Protein AF-A0A358XW75-F1 (afdb_monomer_lite)

Sequence (75 aa):
ANMTLVKGKTGWIVFDTLLTSETAAAAFALVSEYLGDYPINAVIYSHSHIDHFGGVLGIISEAEVAAGSVQVIAP

Structure (mmCIF, N/CA/C/O backbone):
data_AF-A0A358XW75-F1
#
_entry.id   AF-A0A358XW75-F1
#
loop_
_atom_site.group_PDB
_atom_site.id
_atom_site.type_symbol
_atom_site.label_atom_id
_atom_site.label_alt_id
_atom_site.label_comp_id
_atom_site.label_asym_id
_atom_site.label_entity_id
_atom_site.label_seq_id
_atom_site.pdbx_PDB_ins_code
_atom_site.Cartn_x
_atom_site.Cartn_y
_atom_site.Cartn_z
_atom_site.occupancy
_atom_site.B_iso_or_equiv
_atom_site.auth_seq_id
_atom_site.auth_comp_id
_atom_site.auth_asym_id
_atom_site.auth_atom_id
_atom_site.pdbx_PDB_model_num
ATOM 1 N N . ALA A 1 1 ? 1.923 -6.460 -10.499 1.00 96.06 1 ALA A N 1
ATOM 2 C CA . ALA A 1 1 ? 0.546 -6.097 -10.115 1.00 96.06 1 ALA A CA 1
ATOM 3 C C . ALA A 1 1 ? 0.218 -4.626 -10.396 1.00 96.06 1 ALA A C 1
ATOM 5 O O . ALA A 1 1 ? 1.080 -3.885 -10.860 1.00 96.06 1 ALA A O 1
ATOM 6 N N . ASN A 1 2 ? -1.016 -4.219 -10.078 1.00 98.69 2 ASN A N 1
ATOM 7 C CA . ASN A 1 2 ? -1.431 -2.822 -9.914 1.00 98.69 2 ASN A CA 1
ATOM 8 C C . ASN A 1 2 ? -1.542 -2.498 -8.413 1.00 98.69 2 ASN A C 1
ATOM 10 O O . ASN A 1 2 ? -1.763 -3.409 -7.621 1.00 98.69 2 ASN A O 1
ATOM 14 N N . MET A 1 3 ? -1.448 -1.218 -8.043 1.00 98.81 3 MET A N 1
ATOM 15 C CA . MET A 1 3 ? -1.772 -0.714 -6.702 1.00 98.81 3 MET A CA 1
ATOM 16 C C . MET A 1 3 ? -3.130 -0.013 -6.768 1.00 98.81 3 MET A C 1
ATOM 18 O O . MET A 1 3 ? -3.313 0.888 -7.587 1.00 98.81 3 MET A O 1
ATOM 22 N N . THR A 1 4 ? -4.087 -0.416 -5.933 1.00 98.88 4 THR A N 1
ATOM 23 C CA . THR A 1 4 ? -5.410 0.233 -5.869 1.00 98.88 4 THR A CA 1
ATOM 24 C C . THR A 1 4 ? -5.545 1.005 -4.566 1.00 98.88 4 THR A C 1
ATOM 26 O O . THR A 1 4 ? -5.292 0.460 -3.498 1.00 98.88 4 THR A O 1
ATOM 29 N N . LEU A 1 5 ? -5.977 2.264 -4.638 1.00 98.62 5 LEU A N 1
ATOM 30 C CA . LEU A 1 5 ? -6.197 3.102 -3.463 1.00 98.62 5 LEU A CA 1
ATOM 31 C C . LEU A 1 5 ? -7.675 3.456 -3.340 1.00 98.62 5 LEU A C 1
ATOM 33 O O . LEU A 1 5 ? -8.284 3.991 -4.265 1.00 98.62 5 LEU A O 1
ATOM 37 N N . VAL A 1 6 ? -8.245 3.179 -2.172 1.00 98.62 6 VAL A N 1
ATOM 38 C CA . VAL A 1 6 ? -9.632 3.502 -1.836 1.00 98.62 6 VAL A CA 1
ATOM 39 C C . VAL A 1 6 ? -9.635 4.625 -0.807 1.00 98.62 6 VAL A C 1
ATOM 41 O O . VAL A 1 6 ? -9.048 4.497 0.272 1.00 98.62 6 VAL A O 1
ATOM 44 N N . LYS A 1 7 ? -10.303 5.740 -1.129 1.00 98.44 7 LYS A N 1
ATOM 45 C CA . LYS A 1 7 ? -10.410 6.880 -0.214 1.00 98.44 7 LYS A CA 1
ATOM 46 C C . LYS A 1 7 ? -11.365 6.551 0.932 1.00 98.44 7 LYS A C 1
ATOM 48 O O . LYS A 1 7 ? -12.576 6.473 0.740 1.00 98.44 7 LYS A O 1
ATOM 53 N N . GLY A 1 8 ? -10.816 6.388 2.130 1.00 97.88 8 GLY A N 1
ATOM 54 C CA . GLY A 1 8 ? -11.580 6.319 3.368 1.00 97.88 8 GLY A CA 1
ATOM 55 C C . GLY A 1 8 ? -11.931 7.706 3.912 1.00 97.88 8 GLY A C 1
ATOM 56 O O . GLY A 1 8 ? -11.532 8.742 3.375 1.00 97.88 8 GLY A O 1
ATOM 57 N N . LYS A 1 9 ? -12.648 7.726 5.042 1.00 97.69 9 LYS A N 1
ATOM 58 C CA . LYS A 1 9 ? -13.021 8.973 5.735 1.00 97.69 9 LYS A CA 1
ATOM 59 C C . LYS A 1 9 ? -11.806 9.747 6.261 1.00 97.69 9 LYS A C 1
ATOM 61 O O . LYS A 1 9 ? -11.829 10.970 6.261 1.00 97.69 9 LYS A O 1
ATOM 66 N N . THR A 1 10 ? -10.767 9.040 6.708 1.00 97.56 10 THR A N 1
ATOM 67 C CA . THR A 1 10 ? -9.603 9.613 7.412 1.00 97.56 10 THR A CA 1
ATOM 68 C C . THR A 1 10 ? -8.266 9.364 6.716 1.00 97.56 10 THR A C 1
ATOM 70 O O . THR A 1 10 ? -7.261 9.928 7.131 1.00 97.56 10 THR A O 1
ATOM 73 N N . GLY A 1 11 ? -8.240 8.557 5.656 1.00 98.44 11 GLY A N 1
ATOM 74 C CA . GLY A 1 11 ? -6.998 8.127 5.020 1.00 98.44 11 GLY A CA 1
ATOM 75 C C . GLY A 1 11 ? -7.227 7.152 3.875 1.00 98.44 11 GLY A C 1
ATOM 76 O O . GLY A 1 11 ? -8.355 7.012 3.391 1.00 98.44 11 GLY A O 1
ATOM 77 N N . TRP A 1 12 ? -6.153 6.521 3.420 1.00 98.81 12 TRP A N 1
ATOM 78 C CA . TRP A 1 12 ? -6.157 5.551 2.331 1.00 98.81 12 TRP A CA 1
ATOM 79 C C . TRP A 1 12 ? -6.280 4.118 2.846 1.00 98.81 12 TRP A C 1
ATOM 81 O O . TRP A 1 12 ? -5.693 3.749 3.864 1.00 98.81 12 TRP A O 1
ATOM 91 N N . ILE A 1 13 ? -7.022 3.304 2.099 1.00 98.88 13 ILE A N 1
ATOM 92 C CA . ILE A 1 13 ? -6.939 1.844 2.150 1.00 98.88 13 ILE A CA 1
ATOM 93 C C . ILE A 1 13 ? -6.258 1.416 0.854 1.00 98.88 13 ILE A C 1
ATOM 95 O O . ILE A 1 13 ? -6.765 1.711 -0.230 1.00 98.88 13 ILE A O 1
ATOM 99 N N . VAL A 1 14 ? -5.106 0.763 0.963 1.00 98.81 14 VAL A N 1
ATOM 100 C CA . VAL A 1 14 ? -4.291 0.350 -0.185 1.00 98.81 14 VAL A CA 1
ATOM 101 C C . VAL A 1 14 ? -4.453 -1.148 -0.401 1.00 98.81 14 VAL A C 1
ATOM 103 O O . VAL A 1 14 ? -4.270 -1.928 0.525 1.00 98.81 14 VAL A O 1
ATOM 106 N N . PHE A 1 15 ? -4.788 -1.555 -1.619 1.00 98.88 15 PHE A N 1
ATOM 107 C CA . PHE A 1 15 ? -4.755 -2.949 -2.048 1.00 98.88 15 PHE A CA 1
ATOM 108 C C . PHE A 1 15 ? -3.517 -3.169 -2.903 1.00 98.88 15 PHE A C 1
ATOM 110 O O . PHE A 1 15 ? -3.376 -2.527 -3.950 1.00 98.88 15 PHE A O 1
ATOM 117 N N . ASP A 1 16 ? -2.697 -4.118 -2.460 1.00 98.88 16 ASP A N 1
ATOM 118 C CA . ASP A 1 16 ? -1.427 -4.532 -3.044 1.00 98.88 16 ASP A CA 1
ATOM 119 C C . ASP A 1 16 ? -0.380 -3.412 -3.158 1.00 98.88 16 ASP A C 1
ATOM 121 O O . ASP A 1 16 ? -0.677 -2.226 -3.288 1.00 98.88 16 ASP A O 1
ATOM 125 N N . THR A 1 17 ? 0.894 -3.784 -3.081 1.00 98.88 17 THR A N 1
ATOM 126 C CA . THR A 1 17 ? 2.003 -2.832 -2.919 1.00 98.88 17 THR A CA 1
ATOM 127 C C . THR A 1 17 ? 3.079 -2.975 -3.980 1.00 98.88 17 THR A C 1
ATOM 129 O O . THR A 1 17 ? 4.212 -2.561 -3.764 1.00 98.88 17 THR A O 1
ATOM 132 N N . LEU A 1 18 ? 2.725 -3.503 -5.155 1.00 98.88 18 LEU A N 1
ATOM 133 C CA . LEU A 1 18 ? 3.667 -3.737 -6.252 1.00 98.88 18 LEU A CA 1
ATOM 134 C C . LEU A 1 18 ? 4.840 -4.642 -5.809 1.00 98.88 18 LEU A C 1
ATOM 136 O O . LEU A 1 18 ? 4.802 -5.294 -4.764 1.00 98.88 18 LEU A O 1
ATOM 140 N N . LEU A 1 19 ? 5.879 -4.724 -6.642 1.00 98.81 19 LEU A N 1
ATOM 141 C CA . LEU A 1 19 ? 6.994 -5.646 -6.430 1.00 98.81 19 LEU A CA 1
ATOM 142 C C . LEU A 1 19 ? 8.076 -5.099 -5.493 1.00 98.81 19 LEU A C 1
ATOM 144 O O . LEU A 1 19 ? 8.661 -5.873 -4.741 1.00 98.81 19 LEU A O 1
ATOM 148 N N . THR A 1 20 ? 8.381 -3.801 -5.550 1.00 98.88 20 THR A N 1
ATOM 149 C CA . THR A 1 20 ? 9.499 -3.212 -4.794 1.00 98.88 20 THR A CA 1
ATOM 150 C C . THR A 1 20 ? 9.112 -1.896 -4.136 1.00 98.88 20 THR A C 1
ATOM 152 O O . THR A 1 20 ? 8.210 -1.196 -4.613 1.00 98.88 20 THR A O 1
ATOM 155 N N . SER A 1 21 ? 9.817 -1.539 -3.060 1.00 98.88 21 SER A N 1
ATOM 156 C CA . SER A 1 21 ? 9.575 -0.312 -2.294 1.00 98.88 21 SER A CA 1
ATOM 157 C C . SER A 1 21 ? 9.639 0.940 -3.168 1.00 98.88 21 SER A C 1
ATOM 159 O O . SER A 1 21 ? 8.822 1.838 -3.009 1.00 98.88 21 SER A O 1
ATOM 161 N N . GLU A 1 22 ? 10.557 0.989 -4.134 1.00 98.88 22 GLU A N 1
ATOM 162 C CA . GLU A 1 22 ? 10.720 2.121 -5.049 1.00 98.88 22 GLU A CA 1
ATOM 163 C C . GLU A 1 22 ? 9.477 2.320 -5.919 1.00 98.88 22 GLU A C 1
ATOM 165 O O . GLU A 1 22 ? 8.996 3.442 -6.073 1.00 98.88 22 GLU A O 1
ATOM 170 N N . THR A 1 23 ? 8.926 1.229 -6.462 1.00 98.88 23 THR A N 1
ATOM 171 C CA . THR A 1 23 ? 7.719 1.305 -7.296 1.00 98.88 23 THR A CA 1
ATOM 172 C C . THR A 1 23 ? 6.495 1.713 -6.482 1.00 98.88 23 THR A C 1
ATOM 174 O O . THR A 1 23 ? 5.700 2.530 -6.947 1.00 98.88 23 THR A O 1
ATOM 177 N N . ALA A 1 24 ? 6.366 1.203 -5.254 1.00 98.88 24 ALA A N 1
ATOM 178 C CA . ALA A 1 24 ? 5.275 1.554 -4.355 1.00 98.88 24 ALA A CA 1
ATOM 179 C C . ALA A 1 24 ? 5.346 3.022 -3.91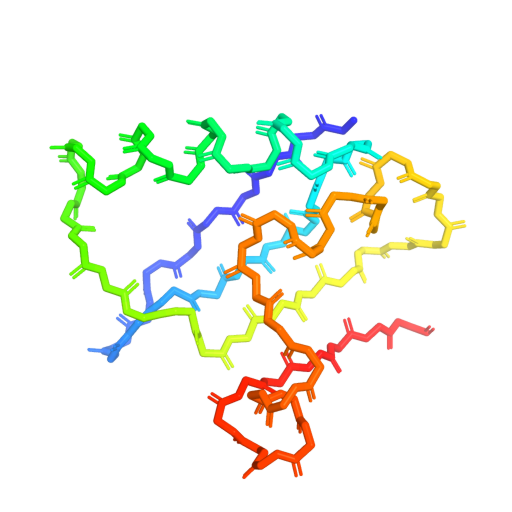3 1.00 98.88 24 ALA A C 1
ATOM 181 O O . ALA A 1 24 ? 4.345 3.732 -3.989 1.00 98.88 24 ALA A O 1
ATOM 182 N N . ALA A 1 25 ? 6.536 3.490 -3.527 1.00 98.88 25 ALA A N 1
ATOM 183 C CA . ALA A 1 25 ? 6.775 4.875 -3.135 1.00 98.88 25 ALA A CA 1
ATOM 184 C C . ALA A 1 25 ? 6.481 5.847 -4.286 1.00 98.88 25 ALA A C 1
ATOM 186 O O . ALA A 1 25 ? 5.804 6.852 -4.084 1.00 98.88 25 ALA A O 1
ATOM 187 N N . ALA A 1 26 ? 6.929 5.532 -5.508 1.00 98.88 26 ALA A N 1
ATOM 188 C CA . ALA A 1 26 ? 6.654 6.355 -6.686 1.00 98.88 26 ALA A CA 1
ATOM 189 C C . ALA A 1 26 ? 5.153 6.409 -7.023 1.00 98.88 26 ALA A C 1
ATOM 191 O O . ALA A 1 26 ? 4.622 7.482 -7.313 1.00 98.88 26 ALA A O 1
ATOM 192 N N . ALA A 1 27 ? 4.454 5.271 -6.949 1.00 98.81 27 ALA A N 1
ATOM 193 C CA . ALA A 1 27 ? 3.010 5.216 -7.164 1.00 98.81 27 ALA A CA 1
ATOM 194 C C . ALA A 1 27 ? 2.243 6.031 -6.108 1.00 98.81 27 ALA A C 1
ATOM 196 O O . ALA A 1 27 ? 1.341 6.793 -6.455 1.00 98.81 27 ALA A O 1
ATOM 197 N N . PHE A 1 28 ? 2.621 5.916 -4.832 1.00 98.69 28 PHE A N 1
ATOM 198 C CA . PHE A 1 28 ? 1.983 6.666 -3.751 1.00 98.69 28 PHE A CA 1
ATOM 199 C C . PHE A 1 28 ? 2.276 8.168 -3.832 1.00 98.69 28 PHE A C 1
ATOM 201 O O . PHE A 1 28 ? 1.365 8.971 -3.658 1.00 98.69 28 PHE A O 1
ATOM 208 N N . ALA A 1 29 ? 3.501 8.562 -4.195 1.00 98.69 29 ALA A N 1
ATOM 209 C CA . ALA A 1 29 ? 3.849 9.964 -4.420 1.00 98.69 29 ALA A CA 1
ATOM 210 C C . ALA A 1 29 ? 2.982 10.604 -5.518 1.00 98.69 29 ALA A C 1
ATOM 212 O O . ALA A 1 29 ? 2.493 11.718 -5.337 1.00 98.69 29 ALA A O 1
ATOM 213 N N . LEU A 1 30 ? 2.723 9.878 -6.614 1.00 98.69 30 LEU A N 1
ATOM 214 C CA . LEU A 1 30 ? 1.822 10.334 -7.675 1.00 98.69 30 LEU A CA 1
ATOM 215 C C . LEU A 1 30 ? 0.386 10.531 -7.159 1.00 98.69 30 LEU A C 1
ATOM 217 O O . LEU A 1 30 ? -0.270 11.512 -7.497 1.00 98.69 30 LEU A O 1
ATOM 221 N N . VAL A 1 31 ? -0.115 9.626 -6.314 1.00 98.12 31 VAL A N 1
ATOM 222 C CA . VAL A 1 31 ? -1.429 9.799 -5.673 1.00 98.12 31 VAL A CA 1
ATOM 223 C C . VAL A 1 31 ? -1.428 11.044 -4.791 1.00 98.12 31 VAL A C 1
ATOM 225 O O . VAL A 1 31 ? -2.342 11.856 -4.920 1.00 98.12 31 VAL A O 1
ATOM 228 N N . SER A 1 32 ? -0.425 11.222 -3.928 1.00 97.62 32 SER A N 1
ATOM 229 C CA . SER A 1 32 ? -0.352 12.380 -3.032 1.00 97.62 32 SER A CA 1
ATOM 230 C C . SER A 1 32 ? -0.286 13.706 -3.797 1.00 97.62 32 SER A C 1
ATOM 232 O O . SER A 1 32 ? -0.909 14.677 -3.368 1.00 97.62 32 SER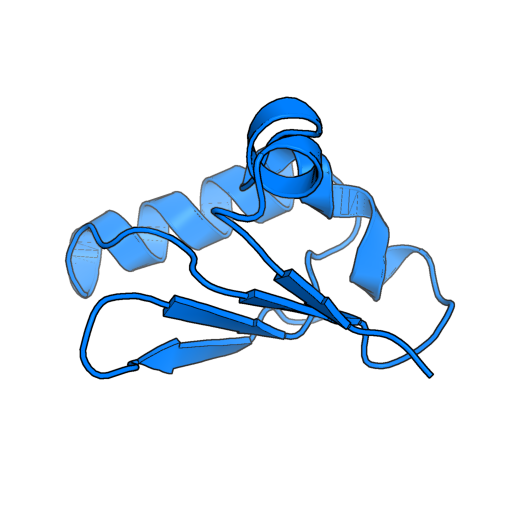 A O 1
ATOM 234 N N . GLU A 1 33 ? 0.389 13.743 -4.953 1.00 98.38 33 GLU A N 1
ATOM 235 C CA . GLU A 1 33 ? 0.473 14.924 -5.826 1.00 98.38 33 GLU A CA 1
ATOM 236 C C . GLU A 1 33 ? -0.898 15.346 -6.379 1.00 98.38 33 GLU A C 1
ATOM 238 O O . GLU A 1 33 ? -1.245 16.527 -6.332 1.00 98.38 33 GLU A O 1
ATOM 243 N N . TYR A 1 34 ? -1.692 14.397 -6.885 1.00 98.44 34 TYR A N 1
ATOM 244 C CA . TYR A 1 34 ? -2.926 14.714 -7.622 1.00 98.44 34 TYR A CA 1
ATOM 245 C C . TYR A 1 34 ? -4.211 14.576 -6.801 1.00 98.44 34 TYR A C 1
ATOM 247 O O . TYR A 1 34 ? -5.208 15.231 -7.105 1.00 98.44 34 TYR A O 1
ATOM 255 N N . LEU A 1 35 ? -4.219 13.712 -5.786 1.00 97.81 35 LEU A N 1
ATOM 256 C CA . LEU A 1 35 ? -5.413 13.343 -5.015 1.00 97.81 35 LEU A CA 1
ATOM 257 C C . LEU A 1 35 ? -5.318 13.744 -3.536 1.00 97.81 35 LEU A C 1
ATOM 259 O O . LEU A 1 35 ? -6.285 13.560 -2.794 1.00 97.81 35 LEU A O 1
ATOM 263 N N . GLY A 1 36 ? -4.189 14.330 -3.130 1.00 94.94 36 GLY A N 1
ATOM 264 C CA . GLY A 1 36 ? -3.933 14.833 -1.788 1.00 94.94 36 GLY A CA 1
ATOM 265 C C . GLY A 1 36 ? -3.191 13.842 -0.895 1.00 94.94 36 GLY A C 1
ATOM 266 O O . GLY A 1 36 ? -3.327 12.622 -1.013 1.00 94.94 36 GLY A O 1
ATOM 267 N N . ASP A 1 37 ? -2.426 14.404 0.036 1.00 97.44 37 ASP A N 1
ATOM 268 C CA . ASP A 1 37 ? -1.625 13.651 0.990 1.00 97.44 37 ASP A CA 1
ATOM 269 C C . ASP A 1 37 ? -2.460 13.271 2.219 1.00 97.44 37 ASP A C 1
ATOM 271 O O . ASP A 1 37 ? -2.916 14.122 2.989 1.00 97.44 37 ASP A O 1
ATOM 275 N N . TYR A 1 38 ? -2.709 11.974 2.375 1.00 98.12 38 TYR A N 1
ATOM 276 C CA . TYR A 1 38 ? -3.475 11.419 3.483 1.00 98.12 38 TYR A CA 1
ATOM 277 C C . TYR A 1 38 ? -2.771 10.175 4.022 1.00 98.12 38 TYR A C 1
ATOM 279 O O . TYR A 1 38 ? -2.193 9.424 3.236 1.00 98.12 38 TYR A O 1
ATOM 287 N N . PRO A 1 39 ? -2.866 9.894 5.334 1.00 98.25 39 PRO A N 1
ATOM 288 C CA . PRO A 1 39 ? -2.217 8.724 5.907 1.00 98.25 39 PRO A CA 1
ATOM 289 C C . PRO A 1 39 ? -2.810 7.431 5.340 1.00 98.25 39 PRO A C 1
ATOM 291 O O . PRO A 1 39 ? -4.010 7.354 5.055 1.00 98.25 39 PRO A O 1
ATOM 294 N N . ILE A 1 40 ? -1.989 6.391 5.226 1.00 98.81 40 ILE A N 1
ATOM 295 C CA . ILE A 1 40 ? -2.472 5.029 4.988 1.00 98.81 40 ILE A CA 1
ATOM 296 C C . ILE A 1 40 ? -3.018 4.497 6.312 1.00 98.81 40 ILE A C 1
ATOM 298 O O . ILE A 1 40 ? -2.342 4.549 7.331 1.00 98.81 40 ILE A O 1
ATOM 302 N N . ASN A 1 41 ? -4.257 4.009 6.318 1.00 98.69 41 ASN A N 1
ATOM 303 C CA . ASN A 1 41 ? -4.861 3.381 7.498 1.00 98.69 41 ASN A CA 1
ATOM 304 C C . ASN A 1 41 ? -4.835 1.852 7.418 1.00 98.69 41 ASN A C 1
ATOM 306 O O . ASN A 1 41 ? -4.818 1.182 8.450 1.00 98.69 41 ASN A O 1
ATOM 310 N N . ALA A 1 42 ? -4.848 1.296 6.207 1.00 98.88 42 ALA A N 1
ATOM 311 C CA . ALA A 1 42 ? -4.783 -0.141 6.004 1.00 98.88 42 ALA A CA 1
ATOM 312 C C . ALA A 1 42 ? -4.113 -0.500 4.675 1.00 98.88 42 ALA A C 1
ATOM 314 O O . ALA A 1 42 ? -4.298 0.194 3.672 1.00 98.88 42 ALA A O 1
ATOM 315 N N . VAL A 1 43 ? -3.396 -1.620 4.679 1.00 98.88 43 VAL A N 1
ATOM 316 C CA . VAL A 1 43 ? -2.882 -2.310 3.497 1.00 98.88 43 VAL A CA 1
ATOM 317 C C . VAL A 1 43 ? -3.513 -3.699 3.438 1.00 98.88 43 VAL A C 1
ATOM 319 O O . VAL A 1 43 ? -3.562 -4.415 4.437 1.00 98.88 43 VAL A O 1
ATOM 322 N N . ILE A 1 44 ? -4.011 -4.077 2.267 1.00 98.94 44 ILE A N 1
ATOM 323 C CA . ILE A 1 44 ? -4.629 -5.372 2.000 1.00 98.94 44 ILE A CA 1
ATOM 324 C C . ILE A 1 44 ? -3.783 -6.085 0.951 1.00 98.94 44 ILE A C 1
ATOM 326 O O . ILE A 1 44 ? -3.601 -5.558 -0.146 1.00 98.94 44 ILE A O 1
ATOM 330 N N . TYR A 1 45 ? -3.296 -7.282 1.270 1.00 98.88 45 TYR A N 1
ATOM 331 C CA . TYR A 1 45 ? -2.694 -8.176 0.285 1.00 98.88 45 TYR A CA 1
ATOM 332 C C . TYR A 1 45 ? -3.777 -9.070 -0.302 1.00 98.88 45 TYR A C 1
ATOM 334 O O . TYR A 1 45 ? -4.445 -9.810 0.422 1.00 98.88 45 TYR A O 1
ATOM 342 N N . SER A 1 46 ? -3.957 -9.012 -1.618 1.00 98.75 46 SER A N 1
ATOM 343 C CA . SER A 1 46 ? -4.958 -9.821 -2.311 1.00 98.75 46 SER A CA 1
ATOM 344 C C . SER A 1 46 ? -4.616 -11.312 -2.288 1.00 98.75 46 SER A C 1
ATOM 346 O O . SER A 1 46 ? -5.517 -12.138 -2.163 1.00 98.75 46 SER A O 1
ATOM 348 N N . HIS A 1 47 ? -3.330 -11.661 -2.408 1.00 98.75 47 HIS A N 1
ATOM 349 C CA . HIS A 1 47 ? -2.814 -13.031 -2.338 1.00 98.75 47 HIS A CA 1
ATOM 350 C C . HIS A 1 47 ? -1.285 -13.063 -2.148 1.00 98.75 47 HIS A C 1
ATOM 352 O O . HIS A 1 47 ? -0.607 -12.038 -2.195 1.00 98.75 47 HIS A O 1
ATOM 358 N N . SER A 1 48 ? -0.724 -14.260 -1.953 1.00 98.50 48 SER A N 1
ATOM 359 C CA . SER A 1 48 ? 0.676 -14.491 -1.573 1.00 98.50 48 SER A CA 1
ATOM 360 C C .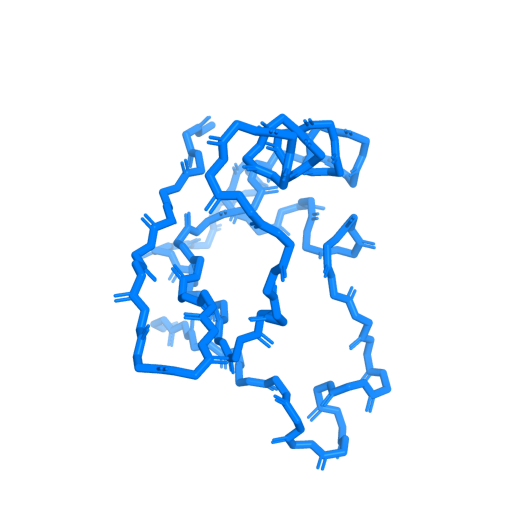 SER A 1 48 ? 1.672 -14.516 -2.747 1.00 98.50 48 SER A C 1
ATOM 362 O O . SER A 1 48 ? 2.550 -15.382 -2.794 1.00 98.50 48 SER A O 1
ATOM 364 N N . HIS A 1 49 ? 1.564 -13.583 -3.695 1.00 98.75 49 HIS A N 1
ATOM 365 C CA . HIS A 1 49 ? 2.582 -13.379 -4.734 1.00 98.75 49 HIS A CA 1
ATOM 366 C C . HIS A 1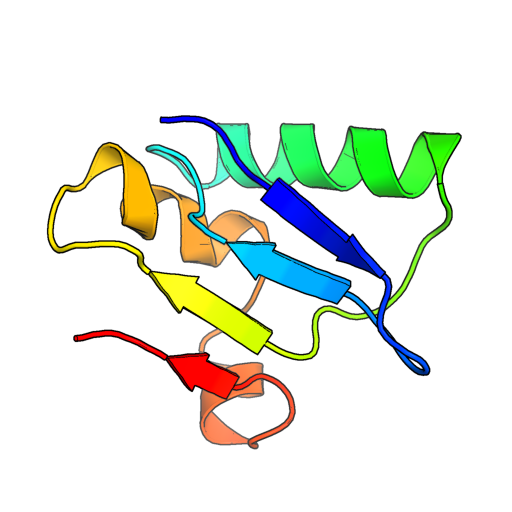 49 ? 3.379 -12.097 -4.499 1.00 98.75 49 HIS A C 1
ATOM 368 O O . HIS A 1 49 ? 2.844 -11.073 -4.078 1.00 98.75 49 HIS A O 1
ATOM 374 N N . ILE A 1 50 ? 4.684 -12.161 -4.772 1.00 98.69 50 ILE A N 1
ATOM 375 C CA . ILE A 1 50 ? 5.629 -11.104 -4.394 1.00 98.69 50 ILE A CA 1
ATOM 376 C C . ILE A 1 50 ? 5.345 -9.769 -5.079 1.00 98.69 50 ILE A C 1
ATOM 378 O O . ILE A 1 50 ? 5.600 -8.723 -4.496 1.00 98.69 50 ILE A O 1
ATOM 382 N N . ASP A 1 51 ? 4.754 -9.771 -6.271 1.00 98.81 51 ASP A N 1
ATOM 383 C CA . ASP A 1 51 ? 4.383 -8.534 -6.949 1.00 98.81 51 ASP A CA 1
ATOM 384 C C . ASP A 1 51 ? 3.157 -7.834 -6.336 1.00 98.81 51 ASP A C 1
ATOM 386 O O . ASP A 1 51 ? 2.788 -6.762 -6.817 1.00 98.81 51 ASP A O 1
ATOM 390 N N . HIS A 1 52 ? 2.563 -8.409 -5.281 1.00 98.88 52 HIS A N 1
ATOM 391 C CA . HIS A 1 52 ? 1.432 -7.862 -4.529 1.00 98.88 52 HIS A CA 1
ATOM 392 C C . HIS A 1 52 ? 1.789 -7.411 -3.102 1.00 98.88 52 HIS A C 1
ATOM 394 O O . HIS A 1 52 ? 1.095 -6.553 -2.565 1.00 98.88 52 HIS A O 1
ATOM 400 N N . PHE A 1 53 ? 2.859 -7.930 -2.489 1.00 98.75 53 PHE A N 1
ATOM 401 C CA . PHE A 1 53 ? 3.294 -7.518 -1.141 1.00 98.75 53 PHE A CA 1
ATOM 402 C C . PHE A 1 53 ? 4.710 -6.924 -1.093 1.00 98.75 53 PHE A C 1
ATOM 404 O O . PHE A 1 53 ? 5.090 -6.310 -0.093 1.00 98.75 53 PHE A O 1
ATOM 411 N N . GLY A 1 54 ? 5.509 -7.112 -2.147 1.00 98.75 54 GLY A N 1
ATOM 412 C CA . GLY A 1 54 ? 6.951 -6.871 -2.128 1.00 98.75 54 GLY A CA 1
ATOM 413 C C . GLY A 1 54 ? 7.346 -5.413 -1.902 1.00 98.75 54 GLY A C 1
ATOM 414 O O . GLY A 1 54 ? 8.388 -5.153 -1.306 1.00 98.75 54 GLY A O 1
ATOM 415 N N . GLY A 1 55 ? 6.507 -4.452 -2.300 1.00 98.88 55 GLY A N 1
ATOM 416 C CA . GLY A 1 55 ? 6.792 -3.028 -2.112 1.00 98.88 55 GLY A CA 1
ATOM 417 C C . GLY A 1 55 ? 6.225 -2.390 -0.848 1.00 98.88 55 GLY A C 1
ATOM 418 O O . GLY A 1 55 ? 6.238 -1.166 -0.740 1.00 98.88 55 GLY A O 1
ATOM 419 N N . VAL A 1 56 ? 5.725 -3.166 0.123 1.00 98.88 56 VAL A N 1
ATOM 420 C CA . VAL A 1 56 ? 5.026 -2.606 1.300 1.00 98.88 56 VAL A CA 1
ATOM 421 C C . VAL A 1 56 ? 5.858 -1.582 2.086 1.00 98.88 56 VAL A C 1
ATOM 423 O O . VAL A 1 56 ? 5.330 -0.546 2.489 1.00 98.88 56 VAL A O 1
ATOM 426 N N . LEU A 1 57 ? 7.163 -1.815 2.238 1.00 98.69 57 LEU A N 1
ATOM 427 C CA . LEU A 1 57 ? 8.056 -0.921 2.985 1.00 98.69 57 LEU A CA 1
ATOM 428 C C . LEU A 1 57 ? 8.349 0.403 2.261 1.00 98.69 57 LEU A C 1
ATOM 430 O O . LEU A 1 57 ? 9.001 1.280 2.820 1.00 98.69 57 LEU A O 1
ATOM 434 N N . GLY A 1 58 ? 7.879 0.562 1.020 1.00 98.69 58 GLY A N 1
ATOM 435 C CA . GLY A 1 58 ? 7.918 1.835 0.307 1.00 98.69 5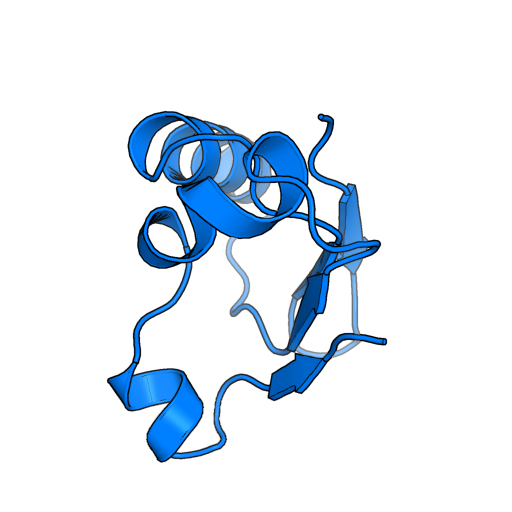8 GLY A CA 1
ATOM 436 C C . GLY A 1 58 ? 6.836 2.822 0.741 1.00 98.69 58 GLY A C 1
ATOM 437 O O . GLY A 1 58 ? 6.937 3.998 0.401 1.00 98.69 58 GLY A O 1
ATOM 438 N N . ILE A 1 59 ? 5.800 2.362 1.453 1.00 98.69 59 ILE A N 1
ATOM 439 C CA . ILE A 1 59 ? 4.625 3.187 1.779 1.00 98.69 59 ILE A CA 1
ATOM 440 C C . ILE A 1 59 ? 4.199 3.129 3.250 1.00 98.69 59 ILE A C 1
ATOM 442 O O . ILE A 1 59 ? 3.499 4.031 3.696 1.00 98.69 59 ILE A O 1
ATOM 446 N N . ILE A 1 60 ? 4.614 2.109 4.009 1.00 98.75 60 ILE A N 1
ATOM 447 C CA . ILE A 1 60 ? 4.379 2.000 5.459 1.00 98.75 60 ILE A CA 1
ATOM 448 C C . ILE A 1 60 ? 5.609 1.406 6.161 1.00 98.75 60 ILE A C 1
ATOM 450 O O . ILE A 1 60 ? 6.470 0.803 5.520 1.00 98.75 60 ILE A O 1
ATOM 454 N N . SER A 1 61 ? 5.677 1.528 7.486 1.00 98.62 61 SER A N 1
ATOM 455 C CA . SER A 1 61 ? 6.753 0.994 8.329 1.00 98.62 61 SER A CA 1
ATOM 456 C C . SER A 1 61 ? 6.274 -0.083 9.309 1.00 98.62 61 SER A C 1
ATOM 458 O O . SER A 1 61 ? 5.122 -0.099 9.741 1.00 98.62 61 SER A O 1
ATOM 460 N N . GLU A 1 62 ? 7.187 -0.956 9.744 1.00 98.12 62 GLU A N 1
ATOM 461 C CA . GLU A 1 62 ? 6.898 -1.946 10.794 1.00 98.12 62 GLU A CA 1
ATOM 462 C C . GLU A 1 62 ? 6.463 -1.292 12.114 1.00 98.12 62 GLU A C 1
ATOM 464 O O . GLU A 1 62 ? 5.624 -1.838 12.827 1.00 98.12 62 GLU A O 1
ATOM 469 N N . ALA A 1 63 ? 6.996 -0.107 12.431 1.00 98.62 63 ALA A N 1
ATOM 470 C CA . ALA A 1 63 ? 6.651 0.628 13.644 1.00 98.62 63 ALA A CA 1
ATOM 471 C C . ALA A 1 63 ? 5.182 1.084 13.647 1.00 98.62 63 ALA A C 1
ATOM 473 O O . ALA A 1 63 ? 4.513 0.978 14.672 1.00 98.62 63 ALA A O 1
ATOM 474 N N . GLU A 1 64 ? 4.663 1.544 12.506 1.00 98.50 64 GLU A N 1
ATOM 475 C CA . GLU A 1 64 ? 3.251 1.918 12.356 1.00 98.50 64 GLU A CA 1
ATOM 476 C C . GLU A 1 64 ? 2.320 0.709 12.497 1.00 98.50 64 GLU A C 1
ATOM 478 O O . GLU A 1 64 ? 1.266 0.791 13.133 1.00 98.50 64 GLU A O 1
ATOM 483 N N . VAL A 1 65 ? 2.732 -0.441 11.956 1.00 98.50 65 VAL A N 1
ATOM 484 C CA . VAL A 1 65 ? 1.979 -1.693 12.100 1.00 98.50 65 VAL A CA 1
ATOM 485 C C . VAL A 1 65 ? 1.991 -2.164 13.555 1.00 98.50 65 VAL A C 1
ATOM 487 O O . VAL A 1 65 ? 0.939 -2.472 14.113 1.00 98.50 65 VAL A O 1
ATOM 490 N N . ALA A 1 66 ? 3.155 -2.157 14.210 1.00 98.25 66 ALA A N 1
ATOM 491 C CA . ALA A 1 66 ? 3.298 -2.552 15.611 1.00 98.25 66 ALA A CA 1
ATOM 492 C C . ALA A 1 66 ? 2.532 -1.626 16.573 1.00 98.25 66 ALA A C 1
ATOM 494 O O . ALA A 1 66 ? 1.988 -2.091 17.574 1.00 98.25 66 ALA A O 1
ATOM 495 N N . ALA A 1 67 ? 2.459 -0.327 16.264 1.00 98.19 67 ALA A N 1
ATOM 496 C CA . ALA A 1 67 ? 1.677 0.650 17.020 1.00 98.19 67 ALA A CA 1
ATOM 497 C C . ALA A 1 67 ? 0.160 0.550 16.762 1.00 98.19 67 ALA A C 1
ATOM 499 O O . ALA A 1 67 ? -0.624 1.169 17.482 1.00 98.19 67 ALA A O 1
ATOM 500 N N . GLY A 1 68 ? -0.261 -0.199 15.738 1.00 97.88 68 GLY A N 1
ATOM 501 C CA . GLY A 1 68 ? -1.658 -0.318 15.321 1.00 97.88 68 GLY A CA 1
ATOM 502 C C . GLY A 1 68 ? -2.199 0.907 14.578 1.00 97.88 68 GLY A C 1
ATOM 503 O O . GLY A 1 68 ? -3.412 1.005 14.388 1.00 97.88 68 GLY A O 1
ATOM 504 N N . SER A 1 69 ? -1.338 1.840 14.151 1.00 97.88 69 SER A N 1
ATOM 505 C CA . SER A 1 69 ? -1.747 2.987 13.329 1.00 97.88 69 SER A CA 1
ATOM 506 C C . SER A 1 69 ? -2.046 2.589 11.882 1.00 97.88 69 SER A C 1
ATOM 508 O O . SER A 1 69 ? -2.847 3.254 11.223 1.00 97.88 69 SER A O 1
ATOM 510 N N . VAL A 1 70 ? -1.451 1.485 11.415 1.00 98.75 70 VAL A N 1
ATOM 511 C CA . VAL A 1 70 ? -1.717 0.863 10.113 1.00 98.75 70 VAL A CA 1
ATOM 512 C C . VAL A 1 70 ? -2.100 -0.601 10.309 1.00 98.75 70 VAL A C 1
ATOM 514 O O . VAL A 1 70 ? -1.382 -1.359 10.955 1.00 98.75 70 VAL A O 1
ATOM 517 N N . GLN A 1 71 ? -3.212 -1.026 9.711 1.00 98.81 71 GLN A N 1
ATOM 518 C CA . GLN A 1 71 ? -3.591 -2.440 9.662 1.00 98.81 71 GLN A CA 1
ATOM 519 C C . GLN A 1 71 ? -3.034 -3.121 8.408 1.00 98.81 71 GLN A C 1
ATOM 521 O O . GLN A 1 71 ? -3.106 -2.560 7.319 1.00 98.81 71 GLN A O 1
ATOM 526 N N . VAL A 1 72 ? -2.538 -4.351 8.541 1.00 98.75 72 VAL A N 1
ATOM 527 C CA . VAL A 1 72 ? -2.178 -5.211 7.402 1.00 98.75 72 VAL A CA 1
ATOM 528 C C . VAL A 1 72 ? -3.103 -6.423 7.404 1.00 98.75 72 VAL A C 1
ATOM 530 O O . VAL A 1 72 ? -3.195 -7.127 8.408 1.00 98.75 72 VAL A O 1
ATOM 533 N N . ILE A 1 73 ? -3.822 -6.637 6.303 1.00 98.81 73 ILE A N 1
ATOM 534 C CA . ILE A 1 73 ? -4.852 -7.674 6.164 1.00 98.81 73 ILE A CA 1
ATOM 535 C C . ILE A 1 73 ? -4.470 -8.585 4.995 1.00 98.81 73 ILE A C 1
ATOM 537 O O . ILE A 1 73 ? -4.139 -8.102 3.914 1.00 98.81 73 ILE A O 1
ATOM 541 N N . ALA A 1 74 ? -4.537 -9.898 5.202 1.00 98.50 74 ALA A N 1
ATOM 542 C CA . ALA A 1 74 ? -4.215 -10.910 4.199 1.00 98.50 74 ALA A CA 1
ATOM 543 C C . ALA A 1 74 ? -5.097 -12.165 4.388 1.00 98.50 74 ALA A C 1
ATOM 545 O O . 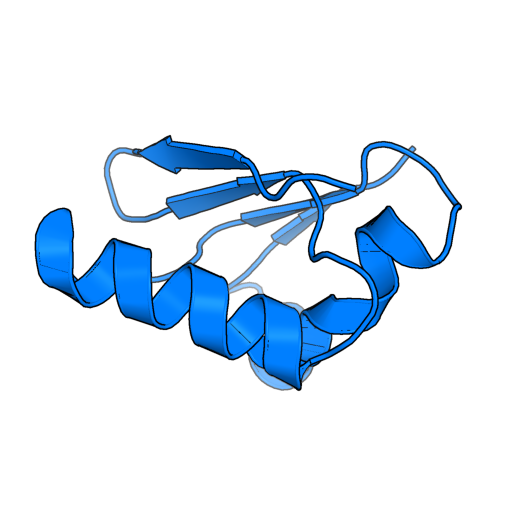ALA A 1 74 ? -5.606 -12.360 5.499 1.00 98.50 74 ALA A O 1
ATOM 546 N N . PRO A 1 75 ? -5.310 -12.980 3.335 1.00 96.56 75 PRO A N 1
ATOM 547 C CA . PRO A 1 75 ? -5.953 -14.293 3.429 1.00 96.56 75 PRO A CA 1
ATOM 548 C C . PRO A 1 75 ? -5.063 -15.372 4.065 1.00 96.56 75 PRO A C 1
ATOM 550 O O . PRO A 1 75 ? -3.818 -15.243 4.007 1.00 96.56 75 PRO A O 1
#

Radius of gyration: 11.24 Å; chains: 1; bounding box: 24×29×27 Å

Foldseek 3Di:
DDWDWDDDPQFTEIFFQAQALVVSLVVVVVCCVPVNDGAAAEYEQAAPDNRRHNNVVNRDDPVCCVVNSYYYYYD

pLDDT: mean 98.48, std 0.66, range [94.94, 98.94]

Secondary structure (DSSP, 8-state):
---EEEE-SSSEEEE---SSHHHHHHHHHHHHHHH----EEEEE--SS-HHHHTTGGGT--HHHHHTTSSEEE--